Protein AF-A0A936KAY6-F1 (afdb_monomer_lite)

Sequence (132 aa):
MARSDVALLSVIFGNHKWEVFEVASDWLYQEELLIAESRFWDCVRTGQMPVAAPVPAPPAPVGVREVCLEGNNAWAAAAGDWLACQDAARRHKAAAATLKGLVDPDVARAFGHGIEARRSKAGALSIKELQA

Structure (mmCIF, N/CA/C/O backbone):
data_AF-A0A936KAY6-F1
#
_entry.id   AF-A0A936KAY6-F1
#
loop_
_atom_site.group_PDB
_atom_site.id
_atom_site.type_symbol
_atom_site.label_atom_id
_atom_site.label_alt_id
_atom_site.label_comp_id
_atom_site.label_asym_id
_atom_site.label_entity_id
_atom_site.label_seq_id
_atom_site.pdbx_PDB_ins_code
_atom_site.Cartn_x
_atom_site.Cartn_y
_atom_site.Cartn_z
_atom_site.occupancy
_atom_site.B_iso_or_equiv
_atom_site.auth_seq_id
_atom_site.auth_comp_id
_atom_site.auth_asym_id
_atom_site.auth_atom_id
_atom_site.pdbx_PDB_model_num
ATOM 1 N N . MET A 1 1 ? 36.267 4.124 -18.529 1.00 52.59 1 MET A N 1
ATOM 2 C CA . MET A 1 1 ? 35.1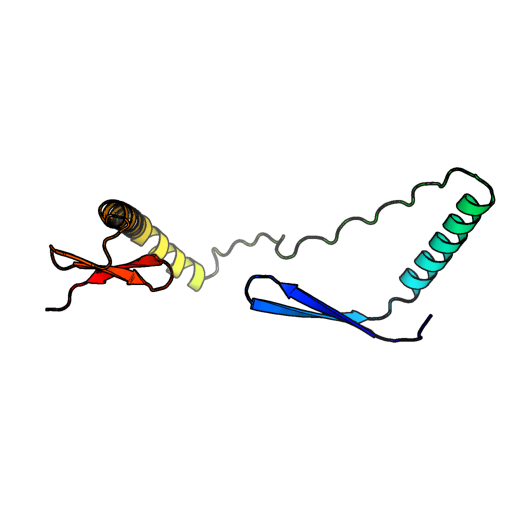87 3.749 -17.591 1.00 52.59 1 MET A CA 1
ATOM 3 C C . MET A 1 1 ? 35.776 2.917 -16.468 1.00 52.59 1 MET A C 1
ATOM 5 O O . MET A 1 1 ? 36.621 2.074 -16.748 1.00 52.59 1 MET A O 1
ATOM 9 N N . ALA A 1 2 ? 35.394 3.183 -15.217 1.00 58.19 2 ALA A N 1
ATOM 10 C CA . ALA A 1 2 ? 35.764 2.320 -14.098 1.00 58.19 2 ALA A CA 1
ATOM 11 C C . ALA A 1 2 ? 35.152 0.930 -14.337 1.00 58.19 2 ALA A C 1
ATOM 13 O O . ALA A 1 2 ? 33.951 0.824 -14.570 1.00 58.19 2 ALA A O 1
ATOM 14 N N . ARG A 1 3 ? 35.981 -0.120 -14.357 1.00 66.94 3 ARG A N 1
ATOM 15 C CA . ARG A 1 3 ? 35.504 -1.507 -14.384 1.00 66.94 3 ARG A CA 1
ATOM 16 C C . ARG A 1 3 ? 34.966 -1.826 -12.997 1.00 66.94 3 ARG A C 1
ATOM 18 O O . ARG A 1 3 ? 35.746 -2.085 -12.084 1.00 66.94 3 ARG A O 1
ATOM 25 N N . SER A 1 4 ? 33.656 -1.739 -12.847 1.00 78.38 4 SER A N 1
ATOM 26 C CA . SER A 1 4 ? 32.958 -2.076 -11.614 1.00 78.38 4 SER A CA 1
ATOM 27 C C . SER A 1 4 ? 31.861 -3.071 -11.949 1.00 78.38 4 SER A C 1
ATOM 29 O O . SER A 1 4 ? 31.053 -2.822 -12.839 1.00 78.38 4 SER A O 1
ATOM 31 N N . ASP A 1 5 ? 31.856 -4.199 -11.246 1.00 87.06 5 ASP A N 1
ATOM 32 C CA . ASP A 1 5 ? 30.887 -5.274 -11.477 1.00 87.06 5 ASP A CA 1
ATOM 33 C C . ASP A 1 5 ? 29.500 -4.931 -10.915 1.00 87.06 5 ASP A C 1
ATOM 35 O O . ASP A 1 5 ? 28.490 -5.483 -11.348 1.00 87.06 5 ASP A O 1
ATOM 39 N N . VAL A 1 6 ? 29.448 -3.983 -9.976 1.00 90.38 6 VAL A N 1
ATOM 40 C CA . VAL A 1 6 ? 28.232 -3.500 -9.319 1.00 90.38 6 VAL A CA 1
ATOM 41 C C . VAL A 1 6 ? 28.316 -1.999 -9.045 1.00 90.38 6 VAL A C 1
ATOM 43 O O . VAL A 1 6 ? 29.400 -1.448 -8.830 1.00 90.38 6 VAL A O 1
ATOM 46 N N . ALA A 1 7 ? 27.160 -1.342 -9.008 1.00 92.12 7 ALA A N 1
ATOM 47 C CA . ALA A 1 7 ? 26.988 0.027 -8.540 1.00 92.12 7 ALA A CA 1
ATOM 48 C C . ALA A 1 7 ? 25.898 0.079 -7.461 1.00 92.12 7 ALA A C 1
ATOM 50 O O . ALA A 1 7 ? 24.883 -0.607 -7.558 1.00 92.12 7 ALA A O 1
ATOM 51 N N . LEU A 1 8 ? 26.091 0.912 -6.437 1.00 94.19 8 LEU A N 1
ATOM 52 C CA . LEU A 1 8 ? 25.090 1.138 -5.395 1.00 94.19 8 LEU A CA 1
ATOM 53 C C . LEU A 1 8 ? 24.363 2.457 -5.653 1.00 94.19 8 LEU A C 1
ATOM 55 O O . LEU A 1 8 ? 24.966 3.530 -5.596 1.00 94.19 8 LEU A O 1
ATOM 59 N N . LEU A 1 9 ? 23.058 2.380 -5.898 1.00 94.00 9 LEU A N 1
ATOM 60 C CA . LEU A 1 9 ? 22.176 3.537 -5.972 1.00 94.00 9 LEU A CA 1
ATOM 61 C C . LEU A 1 9 ? 21.544 3.768 -4.597 1.00 94.00 9 LEU A C 1
ATOM 63 O O . LEU A 1 9 ? 20.613 3.074 -4.197 1.00 94.00 9 LEU A O 1
ATOM 67 N N . SER A 1 10 ? 22.064 4.756 -3.875 1.00 95.25 10 SER A N 1
ATOM 68 C CA . SER A 1 10 ? 21.518 5.203 -2.592 1.00 95.25 10 SER A CA 1
ATOM 69 C C . SER A 1 10 ? 20.469 6.292 -2.823 1.00 95.25 10 SER A C 1
ATOM 71 O O . SER A 1 10 ? 20.783 7.344 -3.382 1.00 95.25 10 SER A O 1
ATOM 73 N N . VAL A 1 11 ? 19.230 6.052 -2.392 1.00 95.19 11 VAL A N 1
ATOM 74 C CA . VAL A 1 11 ? 18.092 6.965 -2.558 1.00 95.19 11 VAL A CA 1
ATOM 75 C C . VAL A 1 11 ? 17.594 7.416 -1.190 1.00 95.19 11 VAL A C 1
ATOM 77 O O . VAL A 1 11 ? 17.163 6.612 -0.363 1.00 95.19 11 VAL A O 1
ATOM 80 N N . ILE A 1 12 ? 17.638 8.726 -0.949 1.00 94.19 12 ILE A N 1
ATOM 81 C CA . ILE A 1 12 ? 17.141 9.352 0.279 1.00 94.19 12 ILE A CA 1
ATOM 82 C C . ILE A 1 12 ? 15.808 10.027 -0.038 1.00 94.19 12 ILE A C 1
ATOM 84 O O . ILE A 1 12 ? 15.753 10.977 -0.819 1.00 94.19 12 ILE A O 1
ATOM 88 N N . PHE A 1 13 ? 14.734 9.550 0.582 1.00 91.69 13 PHE A N 1
ATOM 89 C CA . PHE A 1 13 ? 13.408 10.144 0.459 1.00 91.69 13 PHE A CA 1
ATOM 90 C C . PHE A 1 13 ? 13.176 11.168 1.581 1.00 91.69 13 PHE A C 1
ATOM 92 O O . PHE A 1 13 ? 13.638 11.006 2.711 1.00 91.69 13 PHE A O 1
ATOM 99 N N . GLY A 1 14 ? 12.399 12.220 1.299 1.00 88.38 14 GLY A N 1
ATOM 100 C CA . GLY A 1 14 ? 12.133 13.318 2.244 1.00 88.38 14 GLY A CA 1
ATOM 101 C C . GLY A 1 14 ? 11.320 12.949 3.497 1.00 88.38 14 GLY A C 1
ATOM 102 O O . GLY A 1 14 ? 11.095 13.800 4.348 1.00 88.38 14 GLY A O 1
ATOM 103 N N . ASN A 1 15 ? 10.873 11.699 3.629 1.00 87.25 15 ASN A N 1
ATOM 104 C CA . ASN A 1 15 ? 10.075 11.183 4.747 1.00 87.25 15 ASN A CA 1
ATOM 105 C C . ASN A 1 15 ? 10.879 10.263 5.689 1.00 87.25 15 ASN A C 1
ATOM 107 O O . ASN A 1 15 ? 10.312 9.335 6.262 1.00 87.25 15 ASN A O 1
ATOM 111 N N . HIS A 1 16 ? 12.191 10.488 5.824 1.00 84.31 16 HIS A N 1
ATOM 112 C CA . HIS A 1 16 ? 13.123 9.647 6.599 1.00 84.31 16 HIS A CA 1
ATOM 113 C C . HIS A 1 16 ? 13.254 8.197 6.104 1.00 84.31 16 HIS A C 1
ATOM 115 O O . HIS A 1 16 ? 13.844 7.360 6.788 1.00 84.31 16 HIS A O 1
ATOM 121 N N . LYS A 1 17 ? 12.732 7.890 4.915 1.00 90.38 17 LYS A N 1
ATOM 122 C CA . LYS A 1 17 ? 12.944 6.611 4.245 1.00 90.38 17 LYS A CA 1
ATOM 123 C C . LYS A 1 17 ? 14.247 6.683 3.446 1.00 90.38 17 LYS A C 1
ATOM 125 O O . LYS A 1 17 ? 14.487 7.645 2.720 1.00 90.38 17 LYS A O 1
ATOM 130 N N . TRP A 1 18 ? 15.076 5.657 3.570 1.00 94.75 18 TRP A N 1
ATOM 131 C CA . TRP A 1 18 ? 16.310 5.493 2.810 1.00 94.75 18 TRP A CA 1
ATOM 132 C C . TRP A 1 18 ? 16.330 4.087 2.227 1.00 94.75 18 TRP A C 1
ATOM 134 O O . TRP A 1 18 ? 16.034 3.124 2.933 1.00 94.75 18 TRP A O 1
ATOM 144 N N . GLU A 1 19 ? 16.637 3.986 0.939 1.00 95.00 19 GLU A N 1
ATOM 145 C CA . GLU A 1 19 ? 16.757 2.713 0.234 1.00 95.00 19 GLU A CA 1
ATOM 146 C C . GLU A 1 19 ? 18.078 2.672 -0.531 1.00 95.00 19 GLU A C 1
ATOM 148 O O . GLU A 1 19 ? 18.555 3.689 -1.037 1.00 95.00 19 GLU A O 1
ATOM 153 N N . VAL A 1 20 ? 18.665 1.482 -0.620 1.00 95.25 20 VAL A N 1
ATOM 154 C CA . VAL A 1 20 ? 19.849 1.216 -1.435 1.00 95.25 20 VAL A CA 1
ATOM 155 C C . VAL A 1 20 ? 19.495 0.125 -2.424 1.00 95.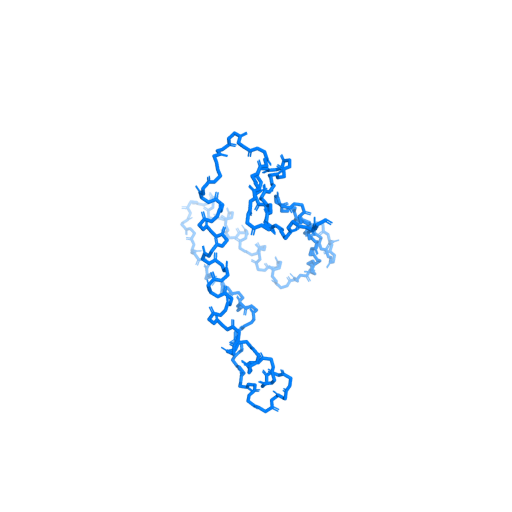25 20 VAL A C 1
ATOM 157 O O . VAL A 1 20 ? 18.969 -0.917 -2.037 1.00 95.25 20 VAL A O 1
ATOM 160 N N . PHE A 1 21 ? 19.808 0.369 -3.689 1.00 92.56 21 PHE A N 1
ATOM 161 C CA . PHE A 1 21 ? 19.654 -0.597 -4.763 1.00 92.56 21 PHE A CA 1
ATOM 162 C C . PHE A 1 21 ? 21.034 -1.004 -5.260 1.00 92.56 21 PHE A C 1
ATOM 164 O O . PHE A 1 21 ? 21.854 -0.152 -5.604 1.00 92.56 21 PHE A O 1
ATOM 171 N N . GLU A 1 22 ? 21.281 -2.305 -5.303 1.00 93.75 22 GLU A N 1
ATOM 172 C CA . GLU A 1 22 ? 22.448 -2.861 -5.972 1.00 93.75 22 GLU A CA 1
ATOM 173 C C . GLU A 1 22 ? 22.109 -3.078 -7.445 1.00 93.75 22 GLU A C 1
ATOM 175 O O . GLU A 1 22 ? 21.151 -3.774 -7.782 1.00 93.75 22 GLU A O 1
ATOM 180 N N . VAL A 1 23 ? 22.869 -2.431 -8.322 1.00 90.88 23 VAL A N 1
ATOM 181 C CA . VAL A 1 23 ? 22.709 -2.512 -9.771 1.00 90.88 23 VAL A CA 1
ATOM 182 C C . VAL A 1 23 ? 23.905 -3.269 -10.319 1.00 90.88 23 VAL A C 1
ATOM 184 O O . VAL A 1 23 ? 25.034 -2.777 -10.275 1.00 90.88 23 VAL A O 1
ATOM 187 N N . ALA A 1 24 ? 23.659 -4.480 -10.813 1.00 91.81 24 ALA A N 1
ATOM 188 C CA . ALA A 1 24 ? 24.682 -5.280 -11.465 1.00 91.81 24 ALA A CA 1
ATOM 189 C C . ALA A 1 24 ? 25.100 -4.651 -12.801 1.00 91.81 24 ALA A C 1
ATOM 191 O O . ALA A 1 24 ? 24.296 -4.027 -13.496 1.00 91.81 24 ALA A O 1
ATOM 192 N N . SER A 1 25 ? 26.366 -4.837 -13.162 1.00 89.12 25 SER A N 1
ATOM 193 C CA . SER A 1 25 ? 26.882 -4.473 -14.476 1.00 89.12 25 SER A CA 1
ATOM 194 C C . SER A 1 25 ? 26.176 -5.283 -15.570 1.00 89.12 25 SER A C 1
ATOM 196 O O . SER A 1 25 ? 26.227 -6.512 -15.575 1.00 89.12 25 SER A O 1
ATOM 198 N N . ASP A 1 26 ? 25.535 -4.586 -16.507 1.00 89.06 26 ASP A N 1
ATOM 199 C CA . ASP A 1 26 ? 24.977 -5.162 -17.730 1.00 89.06 26 ASP A CA 1
ATOM 200 C C . ASP A 1 26 ? 25.865 -4.750 -18.909 1.00 89.06 26 ASP A C 1
ATOM 202 O O . ASP A 1 26 ? 25.846 -3.601 -19.357 1.00 89.06 26 ASP A O 1
ATOM 206 N N . TRP A 1 27 ? 26.696 -5.684 -19.373 1.00 88.06 27 TRP A N 1
ATOM 207 C CA . TRP A 1 27 ? 27.677 -5.420 -20.424 1.00 88.06 27 TRP A CA 1
ATOM 208 C C . TRP A 1 27 ? 27.022 -5.098 -21.770 1.00 88.06 27 TRP A C 1
ATOM 210 O O . TRP A 1 27 ? 27.556 -4.278 -22.516 1.00 88.06 27 TRP A O 1
ATOM 220 N N . LEU A 1 28 ? 25.872 -5.712 -22.071 1.00 89.06 28 LEU A N 1
ATOM 221 C CA . LEU A 1 28 ? 25.178 -5.513 -23.339 1.00 89.06 28 LEU A CA 1
ATOM 222 C C . LEU A 1 28 ? 24.598 -4.099 -23.377 1.00 89.06 28 LEU A C 1
ATOM 224 O O . LEU A 1 28 ? 24.814 -3.357 -24.331 1.00 89.06 28 LEU A O 1
ATOM 228 N N . TYR A 1 29 ? 23.957 -3.689 -22.283 1.00 85.88 29 TYR A N 1
ATOM 229 C CA . TYR A 1 29 ? 23.454 -2.328 -22.131 1.00 85.88 29 TYR A CA 1
ATOM 230 C C . TYR A 1 29 ? 24.579 -1.278 -22.152 1.00 85.88 29 TYR A C 1
ATOM 232 O O . TYR A 1 29 ? 24.442 -0.216 -22.762 1.00 85.88 29 TYR A O 1
ATOM 240 N N . GLN A 1 30 ? 25.722 -1.564 -21.522 1.00 89.38 30 GLN A N 1
ATOM 241 C CA . GLN A 1 30 ? 26.889 -0.676 -21.561 1.00 89.38 30 GLN A CA 1
ATOM 242 C C . GLN A 1 30 ? 27.448 -0.503 -22.978 1.00 89.38 30 GLN A C 1
ATOM 244 O O . GLN A 1 30 ? 27.808 0.612 -23.356 1.00 89.38 30 GLN A O 1
ATOM 249 N N . GLU A 1 31 ? 27.512 -1.575 -23.770 1.00 90.38 31 GLU A N 1
ATOM 250 C CA . GLU A 1 31 ? 27.942 -1.511 -25.168 1.00 90.38 31 GLU A CA 1
ATOM 251 C C . GLU A 1 31 ? 26.982 -0.661 -26.014 1.00 90.38 31 GLU A C 1
ATOM 253 O O . GLU A 1 31 ? 27.428 0.231 -26.743 1.00 90.38 31 GLU A O 1
ATOM 258 N N . GLU A 1 32 ? 25.669 -0.855 -25.859 1.00 88.75 32 GLU A N 1
ATOM 259 C CA . GLU A 1 32 ? 24.654 -0.035 -26.531 1.00 88.75 32 GLU A CA 1
ATOM 260 C C . GLU A 1 32 ? 24.787 1.456 -26.183 1.00 88.75 32 GLU A C 1
ATOM 262 O O . GLU A 1 32 ? 24.713 2.308 -27.076 1.00 88.75 32 GLU A O 1
ATOM 267 N N . LEU A 1 33 ? 25.051 1.785 -24.912 1.00 88.69 33 LEU A N 1
ATOM 268 C CA . LEU A 1 33 ? 25.288 3.163 -24.474 1.00 88.69 33 LEU A CA 1
ATOM 269 C C . LEU A 1 33 ? 26.532 3.780 -25.122 1.00 88.69 33 LEU A C 1
ATOM 271 O O . LEU A 1 33 ? 26.474 4.930 -25.554 1.00 88.69 33 LEU A O 1
ATOM 275 N N . LEU A 1 34 ? 27.635 3.036 -25.235 1.00 91.62 34 LEU A N 1
ATOM 276 C CA . LEU A 1 34 ? 28.861 3.526 -25.879 1.00 91.62 34 LEU A CA 1
ATOM 277 C C . LEU A 1 34 ? 28.661 3.779 -27.380 1.00 91.62 34 LEU A C 1
ATOM 279 O O . LEU A 1 34 ? 29.159 4.771 -27.926 1.00 91.62 34 LEU A O 1
ATOM 283 N N . ILE A 1 35 ? 27.906 2.908 -28.055 1.00 90.81 35 ILE A N 1
ATOM 284 C CA . ILE A 1 35 ? 27.524 3.096 -29.461 1.00 90.81 35 ILE A CA 1
ATOM 285 C C . ILE A 1 35 ? 26.655 4.349 -29.610 1.00 90.81 35 ILE A C 1
ATOM 287 O O . ILE A 1 35 ? 26.885 5.157 -30.516 1.00 90.81 35 ILE A O 1
ATOM 291 N N . ALA A 1 36 ? 25.669 4.528 -28.729 1.00 89.31 36 ALA A N 1
ATOM 292 C CA . ALA A 1 36 ? 24.791 5.693 -28.739 1.00 89.31 36 ALA A CA 1
ATOM 293 C C . ALA A 1 36 ? 25.567 6.996 -28.474 1.00 89.31 36 ALA A C 1
ATOM 295 O O . ALA A 1 36 ? 25.382 7.973 -29.200 1.00 89.31 36 ALA A O 1
ATOM 296 N N . GLU A 1 37 ? 26.482 6.995 -27.502 1.00 92.31 37 GLU A N 1
ATOM 297 C CA . GLU A 1 37 ? 27.358 8.127 -27.188 1.00 92.31 37 GLU A CA 1
ATOM 298 C C . GLU A 1 37 ? 28.248 8.503 -28.381 1.00 92.31 37 GLU A C 1
ATOM 300 O O . GLU A 1 37 ? 28.341 9.676 -28.745 1.00 92.31 37 GLU A O 1
ATOM 305 N N . SER A 1 38 ? 28.861 7.515 -29.036 1.00 92.50 38 SER A N 1
ATOM 306 C CA . SER A 1 38 ? 29.720 7.752 -30.203 1.00 92.50 38 SER A CA 1
ATOM 307 C C . SER A 1 38 ? 28.940 8.419 -31.342 1.00 92.50 38 SER A C 1
ATOM 309 O O . SER A 1 38 ? 29.360 9.447 -31.873 1.00 92.50 38 SER A O 1
ATOM 311 N N . ARG A 1 39 ? 27.747 7.893 -31.657 1.00 90.62 39 ARG A N 1
ATOM 312 C CA . ARG A 1 39 ? 26.844 8.470 -32.669 1.00 90.62 39 ARG A CA 1
ATOM 313 C C . ARG A 1 39 ? 26.396 9.883 -32.307 1.00 90.62 39 ARG A C 1
ATOM 315 O O . ARG A 1 39 ? 26.301 10.742 -33.185 1.00 90.62 39 ARG A O 1
ATOM 322 N N . PHE A 1 40 ? 26.126 10.131 -31.027 1.00 91.19 40 PHE A N 1
ATOM 323 C CA . PHE A 1 40 ? 25.780 11.459 -30.536 1.00 91.19 40 PHE A CA 1
ATOM 324 C C . PHE A 1 40 ? 26.919 12.455 -30.793 1.00 91.19 40 PHE A C 1
ATOM 326 O O . PHE A 1 40 ? 26.687 13.507 -31.391 1.00 91.19 40 PHE A O 1
ATOM 333 N N . TRP A 1 41 ? 28.158 12.111 -30.433 1.00 94.50 41 TRP A N 1
ATOM 334 C CA . TRP A 1 41 ? 29.316 12.980 -30.664 1.00 94.50 41 TRP A CA 1
ATOM 335 C C . TRP A 1 41 ? 29.628 13.201 -32.145 1.00 94.50 41 TRP A C 1
ATOM 337 O O . TRP A 1 41 ? 30.085 14.284 -32.518 1.00 94.50 41 TRP A O 1
ATOM 347 N N . ASP A 1 42 ? 29.359 12.224 -33.008 1.00 94.81 42 ASP A N 1
ATOM 348 C CA . ASP A 1 42 ? 29.463 12.403 -34.458 1.00 94.81 42 ASP A CA 1
ATOM 349 C C . ASP A 1 42 ? 28.472 13.454 -34.967 1.00 94.81 42 ASP A C 1
ATOM 351 O O . ASP A 1 42 ? 28.865 14.357 -35.710 1.00 94.81 42 ASP A O 1
ATOM 355 N N . CYS A 1 43 ? 27.219 13.409 -34.508 1.00 94.31 43 CYS A N 1
ATOM 356 C CA . CYS A 1 43 ? 26.205 14.413 -34.846 1.00 94.31 43 CYS A CA 1
ATOM 357 C C . CYS A 1 43 ? 26.609 15.810 -34.348 1.00 94.31 43 CYS A C 1
ATOM 359 O O . CYS A 1 43 ? 26.545 16.775 -35.108 1.00 94.31 43 CYS A O 1
ATOM 361 N N . VAL A 1 44 ? 27.108 15.915 -33.108 1.00 94.75 44 VAL A N 1
ATOM 362 C CA . VAL A 1 44 ? 27.588 17.184 -32.525 1.00 94.75 44 VAL A CA 1
ATOM 363 C C . VAL A 1 44 ? 28.730 17.785 -33.348 1.00 94.75 44 VAL A C 1
ATOM 365 O O . VAL A 1 44 ? 28.741 18.988 -33.598 1.00 94.75 44 VAL A O 1
ATOM 368 N N . ARG A 1 45 ? 29.690 16.964 -33.790 1.00 96.06 45 ARG A N 1
ATOM 369 C CA . ARG A 1 45 ? 30.854 17.436 -34.559 1.00 96.06 45 ARG A CA 1
ATOM 370 C C . ARG A 1 45 ? 30.518 17.808 -36.000 1.00 96.06 45 ARG A C 1
ATOM 372 O O . ARG A 1 45 ? 31.129 18.722 -36.544 1.00 96.06 45 ARG A O 1
ATOM 379 N N . THR A 1 46 ? 29.597 17.084 -36.627 1.00 94.94 46 THR A N 1
ATOM 380 C CA . THR A 1 46 ? 29.283 17.230 -38.059 1.00 94.94 46 THR A CA 1
ATOM 381 C C . THR A 1 46 ? 28.089 18.141 -38.335 1.00 94.94 46 THR A C 1
ATOM 383 O O . THR A 1 46 ? 27.883 18.539 -39.480 1.00 94.94 46 THR A O 1
ATOM 386 N N . GLY A 1 47 ? 27.289 18.463 -37.316 1.00 92.56 47 GLY A N 1
ATOM 387 C CA . GLY A 1 47 ? 26.030 19.192 -37.470 1.00 92.56 47 GLY A CA 1
ATOM 388 C C . GLY A 1 47 ? 24.904 18.356 -38.091 1.00 92.56 47 GLY A C 1
ATOM 389 O O . GLY A 1 47 ? 23.862 18.910 -38.440 1.00 92.56 47 GLY A O 1
ATOM 390 N N . GLN A 1 48 ? 25.090 17.040 -38.251 1.00 93.56 48 GLN A N 1
ATOM 391 C CA . GLN A 1 48 ? 24.021 16.145 -38.688 1.00 93.56 48 GLN A CA 1
ATOM 392 C C . GLN A 1 48 ? 22.925 16.045 -37.622 1.00 93.56 48 GLN A C 1
ATOM 394 O O . GLN A 1 48 ? 23.198 16.024 -36.422 1.00 93.56 48 GLN A O 1
ATOM 399 N N . MET A 1 49 ? 21.668 15.970 -38.064 1.00 89.81 49 MET A N 1
ATOM 400 C CA . MET A 1 49 ? 20.533 15.828 -37.156 1.00 89.81 49 MET A CA 1
ATOM 401 C C . MET A 1 49 ? 20.509 14.407 -36.566 1.00 89.81 49 MET A C 1
ATOM 403 O O . MET A 1 49 ? 20.503 13.443 -37.337 1.00 89.81 49 MET A O 1
ATOM 407 N N . PRO A 1 50 ? 20.485 14.249 -35.230 1.00 88.00 50 PRO A N 1
ATOM 408 C CA . PRO A 1 50 ? 20.472 12.932 -34.608 1.00 88.00 50 PRO A CA 1
ATOM 409 C C . PRO A 1 50 ? 19.150 12.203 -34.875 1.00 88.00 50 PRO A C 1
ATOM 411 O O . PRO A 1 50 ? 18.076 12.808 -34.900 1.00 88.00 50 PRO A O 1
ATOM 414 N N . VAL A 1 51 ? 19.226 10.881 -35.038 1.00 84.31 51 VAL A N 1
ATOM 415 C CA . VAL A 1 51 ? 18.051 10.005 -35.151 1.00 84.31 51 VAL A CA 1
ATOM 416 C C . VAL A 1 51 ? 17.636 9.557 -33.753 1.00 84.31 51 VAL A C 1
ATOM 418 O O . VAL A 1 51 ? 18.467 9.078 -32.982 1.00 84.31 51 VAL A O 1
ATOM 421 N N . ALA A 1 52 ? 16.353 9.705 -33.424 1.00 80.75 52 ALA A N 1
ATOM 422 C CA . ALA A 1 52 ? 15.823 9.270 -32.138 1.00 80.75 52 ALA A CA 1
ATOM 423 C C . ALA A 1 52 ? 15.967 7.749 -31.978 1.00 80.75 52 ALA A C 1
ATOM 425 O O . ALA A 1 52 ? 15.508 6.979 -32.824 1.00 80.75 52 ALA A O 1
ATOM 426 N N . ALA A 1 53 ? 16.589 7.320 -30.880 1.00 77.06 53 ALA A N 1
ATOM 427 C CA . ALA A 1 53 ? 16.587 5.919 -30.491 1.00 77.06 53 ALA A CA 1
ATOM 428 C C . ALA A 1 53 ? 15.175 5.510 -30.025 1.00 77.06 53 ALA A C 1
ATOM 430 O O . ALA A 1 53 ? 14.484 6.320 -29.395 1.00 77.06 53 ALA A O 1
ATOM 431 N N . PRO A 1 54 ? 14.727 4.276 -30.312 1.00 79.88 54 PRO A N 1
ATOM 432 C CA . PRO A 1 54 ? 13.481 3.768 -29.758 1.00 79.88 54 PRO A CA 1
ATOM 433 C C . PRO A 1 54 ? 13.587 3.714 -28.230 1.00 79.88 54 PRO A C 1
ATOM 435 O O . PRO A 1 54 ? 14.541 3.167 -27.681 1.00 79.88 54 PRO A O 1
ATOM 438 N N . VAL A 1 55 ? 12.608 4.298 -27.540 1.00 77.62 55 VAL A N 1
ATOM 439 C CA . VAL A 1 55 ? 12.538 4.256 -26.075 1.00 77.62 55 VAL A CA 1
ATOM 440 C C . VAL A 1 55 ? 12.131 2.838 -25.658 1.00 77.62 55 VAL A C 1
ATOM 442 O O . VAL A 1 55 ? 11.111 2.350 -26.157 1.00 77.62 55 VAL A O 1
ATOM 445 N N . PRO A 1 56 ? 12.882 2.159 -24.770 1.00 78.06 56 PRO A N 1
ATOM 446 C CA . PRO A 1 56 ? 12.473 0.852 -24.274 1.00 78.06 56 PRO A CA 1
ATOM 447 C C . PRO A 1 56 ? 11.145 0.972 -23.520 1.00 78.06 56 PRO A C 1
ATOM 449 O O . PRO A 1 56 ? 10.881 1.971 -22.847 1.00 78.06 56 PRO A O 1
ATOM 452 N N . ALA A 1 57 ? 10.296 -0.051 -23.632 1.00 79.62 57 ALA A N 1
ATOM 453 C CA . ALA A 1 57 ? 9.049 -0.082 -22.880 1.00 79.62 57 ALA A CA 1
ATOM 454 C C . ALA A 1 57 ? 9.352 -0.026 -21.370 1.00 79.62 57 ALA A C 1
ATOM 456 O O . ALA A 1 57 ? 10.279 -0.705 -20.914 1.00 79.62 57 ALA A O 1
ATOM 457 N N . PRO A 1 58 ? 8.600 0.765 -20.584 1.00 75.75 58 PRO A N 1
ATOM 458 C CA . PRO A 1 58 ? 8.798 0.809 -19.144 1.00 75.75 58 PRO A CA 1
ATOM 459 C C . PRO A 1 58 ? 8.589 -0.589 -18.540 1.00 75.75 58 PRO A C 1
ATOM 461 O O . PRO A 1 58 ? 7.739 -1.343 -19.029 1.00 75.75 58 PRO A O 1
ATOM 464 N N . PRO A 1 59 ? 9.332 -0.950 -17.476 1.00 76.19 59 PRO A N 1
ATOM 465 C CA . PRO A 1 59 ? 9.131 -2.224 -16.800 1.00 76.19 59 PRO A CA 1
ATOM 466 C C . PRO A 1 59 ? 7.688 -2.325 -16.298 1.00 76.19 59 PRO A C 1
ATOM 468 O O . PRO A 1 59 ? 7.112 -1.343 -15.819 1.00 76.19 59 PRO A O 1
ATOM 471 N N . ALA A 1 60 ? 7.096 -3.515 -16.418 1.00 72.69 60 ALA A N 1
ATOM 472 C CA . ALA A 1 60 ? 5.736 -3.747 -15.952 1.00 72.69 60 ALA A CA 1
ATOM 473 C C . ALA A 1 60 ? 5.634 -3.435 -14.445 1.00 72.69 60 ALA A C 1
ATOM 475 O O . ALA A 1 60 ? 6.522 -3.831 -13.681 1.00 72.69 60 ALA A O 1
ATOM 476 N N . PRO A 1 61 ? 4.576 -2.740 -13.991 1.00 73.75 61 PRO A N 1
ATOM 477 C CA . PRO A 1 61 ? 4.420 -2.439 -12.579 1.00 73.75 61 PRO A CA 1
ATOM 478 C C . PRO A 1 61 ? 4.299 -3.730 -11.762 1.00 73.75 61 PRO A C 1
ATOM 480 O O . PRO A 1 61 ? 3.675 -4.709 -12.177 1.00 73.75 61 PRO A O 1
ATOM 483 N N . VAL A 1 62 ? 4.894 -3.733 -10.570 1.00 76.81 62 VAL A N 1
ATOM 484 C CA . VAL A 1 62 ? 4.738 -4.837 -9.618 1.00 76.81 62 VAL A CA 1
ATOM 485 C C . VAL A 1 62 ? 3.283 -4.864 -9.136 1.00 76.81 62 VAL A C 1
ATOM 487 O O . VAL A 1 62 ? 2.749 -3.831 -8.739 1.00 76.81 62 VAL A O 1
ATOM 490 N N . GLY A 1 63 ? 2.645 -6.041 -9.147 1.00 74.06 63 GLY A N 1
ATOM 491 C CA . GLY A 1 63 ? 1.278 -6.218 -8.631 1.00 74.06 63 GLY A CA 1
ATOM 492 C C . GLY A 1 63 ? 0.153 -6.192 -9.673 1.00 74.06 63 GLY A C 1
ATOM 493 O O . GLY A 1 63 ? -0.979 -5.887 -9.326 1.00 74.06 63 GLY A O 1
ATOM 494 N N . VAL A 1 64 ? 0.430 -6.536 -10.935 1.00 77.44 64 VAL A N 1
ATOM 495 C CA . VAL A 1 64 ? -0.579 -6.591 -12.022 1.00 77.44 64 VAL A CA 1
ATOM 496 C C . VAL A 1 64 ? -1.464 -7.842 -12.032 1.00 77.44 64 VAL A C 1
ATOM 498 O O . VAL A 1 64 ? -2.362 -7.956 -12.861 1.00 77.44 64 VAL A O 1
ATOM 501 N N . ARG A 1 65 ? -1.202 -8.824 -11.164 1.00 85.62 65 ARG A N 1
ATOM 502 C CA . ARG A 1 65 ? -1.931 -10.095 -11.178 1.00 85.62 65 ARG A CA 1
ATOM 503 C C . ARG A 1 65 ? -3.252 -9.973 -10.421 1.00 85.62 65 ARG A C 1
ATOM 505 O O . ARG A 1 65 ? -3.257 -9.701 -9.225 1.00 85.62 65 ARG A O 1
ATOM 512 N N . GLU A 1 66 ? -4.342 -10.329 -11.089 1.00 86.50 66 GLU A N 1
ATOM 513 C CA . GLU A 1 66 ? -5.641 -10.549 -10.456 1.00 86.50 66 GLU A CA 1
ATOM 514 C C . GLU A 1 66 ? -5.756 -11.989 -9.932 1.00 86.50 66 GLU A C 1
ATOM 516 O O . GLU A 1 66 ? -5.299 -12.947 -10.565 1.00 86.50 66 GLU A O 1
ATOM 521 N N . VAL A 1 67 ? -6.334 -12.155 -8.739 1.00 92.69 67 VAL A N 1
ATOM 522 C CA . VAL A 1 67 ? -6.548 -13.466 -8.107 1.00 92.69 67 VAL A CA 1
ATOM 523 C C . VAL A 1 67 ? -7.911 -13.497 -7.435 1.00 92.69 67 VAL A C 1
ATOM 525 O O . VAL A 1 67 ? -8.238 -12.603 -6.659 1.00 92.69 67 VAL A O 1
ATOM 528 N N . CYS A 1 68 ? -8.676 -14.562 -7.678 1.00 92.56 68 CYS A N 1
ATOM 529 C CA . CYS A 1 68 ? -9.856 -14.875 -6.883 1.00 92.56 68 CYS A CA 1
ATOM 530 C C . CYS A 1 68 ? -9.435 -15.603 -5.597 1.00 92.56 68 CYS A C 1
ATOM 532 O O . CYS A 1 68 ? -8.795 -16.654 -5.655 1.00 92.56 68 CYS A O 1
ATOM 534 N N . LEU A 1 69 ? -9.793 -15.043 -4.439 1.00 95.81 69 LEU A N 1
ATOM 535 C CA . LEU A 1 69 ? -9.512 -15.614 -3.115 1.00 95.81 69 LEU A CA 1
ATOM 536 C C . LEU A 1 69 ? -10.741 -16.279 -2.478 1.00 95.81 69 LEU A C 1
ATOM 538 O O . LEU A 1 69 ? -10.744 -16.533 -1.279 1.00 95.81 69 LEU A O 1
ATOM 542 N N . GLU A 1 70 ? -11.771 -16.595 -3.265 1.00 92.81 70 GLU A N 1
ATOM 543 C CA . GLU A 1 70 ? -12.997 -17.249 -2.785 1.00 92.81 70 GLU A CA 1
ATOM 544 C C . GLU A 1 70 ? -12.719 -18.589 -2.079 1.00 92.81 70 GLU A C 1
ATOM 546 O O . GLU A 1 70 ? -13.358 -18.909 -1.084 1.00 92.81 70 GLU A O 1
ATOM 551 N N . GLY A 1 71 ? -11.697 -19.333 -2.517 1.00 92.44 71 GLY A N 1
ATOM 552 C CA . GLY A 1 71 ? -11.258 -20.570 -1.859 1.00 92.44 71 GLY A CA 1
ATOM 553 C C . GLY A 1 71 ? -10.366 -20.381 -0.622 1.00 92.44 71 GLY A C 1
ATOM 554 O O . GLY A 1 71 ? -9.897 -21.367 -0.058 1.00 92.44 71 GLY A O 1
ATOM 555 N N . ASN A 1 72 ? -10.062 -19.145 -0.212 1.00 97.38 72 ASN A N 1
ATOM 556 C CA . ASN A 1 72 ? -9.204 -18.869 0.937 1.00 97.38 72 ASN A CA 1
ATOM 557 C C . ASN A 1 72 ? -10.048 -18.584 2.190 1.00 97.38 72 ASN A C 1
ATOM 559 O O . ASN A 1 72 ? -10.677 -17.535 2.316 1.00 97.38 72 ASN A O 1
ATOM 563 N N . ASN A 1 73 ? -10.001 -19.500 3.159 1.00 96.75 73 ASN A N 1
ATOM 564 C CA . ASN A 1 73 ? -10.800 -19.402 4.385 1.00 96.75 73 ASN A CA 1
ATOM 565 C C . ASN A 1 73 ? -10.475 -18.162 5.234 1.00 96.75 73 ASN A C 1
ATOM 567 O O . ASN A 1 73 ? -11.377 -17.570 5.821 1.00 96.75 73 ASN A O 1
ATOM 571 N N . ALA A 1 74 ? -9.202 -17.754 5.297 1.00 97.56 74 ALA A N 1
ATOM 572 C CA . ALA A 1 74 ? -8.802 -16.566 6.053 1.00 97.56 74 ALA A CA 1
ATOM 573 C C . ALA A 1 74 ? -9.340 -15.286 5.398 1.00 97.56 74 ALA A C 1
ATOM 575 O O . ALA A 1 74 ? -9.812 -14.388 6.093 1.00 97.56 74 ALA A O 1
ATOM 576 N N . TRP A 1 75 ? -9.325 -15.231 4.062 1.00 97.31 75 TRP A N 1
ATOM 577 C CA . TRP A 1 75 ? -9.938 -14.145 3.300 1.00 97.31 75 TRP A CA 1
ATOM 578 C C . TRP A 1 75 ? -11.448 -14.074 3.538 1.00 97.31 75 TRP A C 1
ATOM 580 O O . TRP A 1 75 ? -11.965 -13.001 3.835 1.00 97.31 75 TRP A O 1
ATOM 590 N N . ALA A 1 76 ? -12.147 -15.210 3.466 1.00 97.62 76 ALA A N 1
ATOM 591 C CA . ALA A 1 76 ? -13.593 -15.271 3.667 1.00 97.62 76 ALA A CA 1
ATOM 592 C C . ALA A 1 76 ? -14.014 -14.800 5.071 1.00 97.62 76 ALA A C 1
ATOM 594 O O . ALA A 1 76 ? -14.926 -13.981 5.194 1.00 97.62 76 ALA A O 1
ATOM 595 N N . ALA A 1 77 ? -13.324 -15.262 6.120 1.00 97.44 77 ALA A N 1
ATOM 596 C CA . ALA A 1 77 ? -13.600 -14.850 7.496 1.00 97.44 77 ALA A CA 1
ATOM 597 C C . ALA A 1 77 ? -13.391 -13.338 7.691 1.00 97.44 77 ALA A C 1
ATOM 599 O O . ALA A 1 77 ? -14.295 -12.638 8.146 1.00 97.44 77 ALA A O 1
ATOM 600 N N . ALA A 1 78 ? -12.238 -12.816 7.258 1.00 96.94 78 ALA A N 1
ATOM 601 C CA . ALA A 1 78 ? -11.931 -11.392 7.373 1.00 96.94 78 ALA A CA 1
ATOM 602 C C . ALA A 1 78 ? -12.885 -10.513 6.545 1.00 96.94 78 ALA A C 1
ATOM 604 O O . ALA A 1 78 ? -13.263 -9.427 6.985 1.00 96.94 78 ALA A O 1
ATOM 605 N N . ALA A 1 79 ? -13.302 -10.971 5.359 1.00 96.88 79 ALA A N 1
ATOM 606 C CA . ALA A 1 79 ? -14.282 -10.271 4.534 1.00 96.88 79 ALA A CA 1
ATOM 607 C C . ALA A 1 79 ? -15.651 -10.185 5.227 1.00 96.88 79 ALA A C 1
ATOM 609 O O . ALA A 1 79 ? -16.288 -9.133 5.179 1.00 96.88 79 ALA A O 1
ATOM 610 N N . GLY A 1 80 ? -16.077 -11.254 5.907 1.00 96.69 80 GLY A N 1
ATOM 611 C CA . GLY A 1 80 ? -17.299 -11.267 6.710 1.00 96.69 80 GLY A CA 1
ATOM 612 C C . GLY A 1 80 ? -17.276 -10.213 7.818 1.00 96.69 80 GLY A C 1
ATOM 613 O O . GLY A 1 80 ? -18.171 -9.368 7.879 1.00 96.69 80 GLY A O 1
ATOM 614 N N . ASP A 1 81 ? -16.217 -10.204 8.632 1.00 97.06 81 ASP A N 1
ATOM 615 C CA . ASP A 1 81 ? -16.039 -9.219 9.709 1.00 97.06 81 ASP A CA 1
ATOM 616 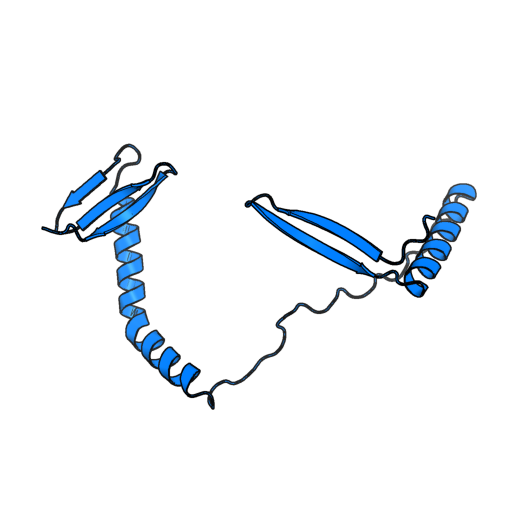C C . ASP A 1 81 ? -15.989 -7.785 9.165 1.00 97.06 81 ASP A C 1
ATOM 618 O O . ASP A 1 81 ? -16.611 -6.868 9.708 1.00 97.06 81 ASP A O 1
ATOM 622 N N . TRP A 1 82 ? -15.273 -7.582 8.056 1.00 96.50 82 TRP A N 1
ATOM 623 C CA . TRP A 1 82 ? -15.146 -6.277 7.418 1.00 96.50 82 TRP A CA 1
ATOM 624 C C . TRP A 1 82 ? -16.493 -5.728 6.943 1.00 96.50 82 TRP A C 1
ATOM 626 O O . TRP A 1 82 ? -16.815 -4.566 7.203 1.00 96.50 82 TRP A O 1
ATOM 636 N N . LEU A 1 83 ? -17.291 -6.559 6.267 1.00 96.56 83 LEU A N 1
ATOM 637 C CA . LEU A 1 83 ? -18.620 -6.183 5.790 1.00 96.56 83 LEU A CA 1
ATOM 638 C C . LEU A 1 83 ? -19.570 -5.904 6.959 1.00 96.56 83 LEU A C 1
ATOM 640 O O . LEU A 1 83 ? -20.268 -4.890 6.942 1.00 96.56 83 LEU A O 1
ATOM 644 N N . ALA A 1 84 ? -19.548 -6.737 8.002 1.00 97.19 84 ALA A N 1
ATOM 645 C CA . ALA A 1 84 ? -20.375 -6.550 9.193 1.00 97.19 84 ALA A CA 1
ATOM 646 C C . ALA A 1 84 ? -20.052 -5.239 9.936 1.00 97.19 84 ALA A C 1
ATOM 648 O O . ALA A 1 84 ? -20.950 -4.543 10.415 1.00 97.19 84 ALA A O 1
ATOM 649 N N . CYS A 1 85 ? -18.772 -4.863 10.000 1.00 96.56 85 CYS A N 1
ATOM 650 C CA . CYS A 1 85 ? -18.314 -3.669 10.710 1.00 96.56 85 CYS A CA 1
ATOM 651 C C . CYS A 1 85 ? -18.293 -2.393 9.849 1.00 96.56 85 CYS A C 1
ATOM 653 O O . CYS A 1 85 ? -18.021 -1.311 10.381 1.00 96.56 85 CYS A O 1
ATOM 655 N N . GLN A 1 86 ? -18.597 -2.472 8.548 1.00 95.88 86 GLN A N 1
ATOM 656 C CA . GLN A 1 86 ? -18.447 -1.355 7.608 1.00 95.88 86 GLN A CA 1
ATOM 657 C C . GLN A 1 86 ? -19.250 -0.114 8.029 1.00 95.88 86 GLN A C 1
ATOM 659 O O . GLN A 1 86 ? -18.724 1.004 8.056 1.00 95.88 86 GLN A O 1
ATOM 664 N N . ASP A 1 87 ? -20.513 -0.296 8.415 1.00 95.69 87 ASP A N 1
ATOM 665 C CA . ASP A 1 87 ? -21.383 0.810 8.818 1.00 95.69 87 ASP A CA 1
ATOM 666 C C . ASP A 1 87 ? -20.980 1.438 10.150 1.00 95.69 87 ASP A C 1
ATOM 668 O O . ASP A 1 87 ? -21.059 2.661 10.315 1.00 95.69 87 ASP A O 1
ATOM 672 N N . ALA A 1 88 ? -20.549 0.621 11.112 1.00 96.19 88 ALA A N 1
ATOM 673 C CA . ALA A 1 88 ? -20.056 1.102 12.398 1.00 96.19 88 ALA A CA 1
ATOM 674 C C . ALA A 1 88 ? -18.756 1.898 12.214 1.00 96.19 88 ALA A C 1
ATOM 676 O O . ALA A 1 88 ? -18.643 3.015 12.721 1.00 96.19 88 ALA A O 1
ATOM 677 N N . ALA A 1 89 ? -17.822 1.386 11.407 1.00 95.62 89 ALA A N 1
ATOM 678 C CA . ALA A 1 89 ? -16.576 2.068 11.074 1.00 95.62 89 ALA A CA 1
ATOM 679 C C . ALA A 1 89 ? -16.830 3.407 10.361 1.00 95.62 89 ALA A C 1
ATOM 681 O O . ALA A 1 89 ? -16.213 4.421 10.699 1.00 95.62 89 ALA A O 1
ATOM 682 N N . ARG A 1 90 ? -17.783 3.446 9.418 1.00 96.69 90 ARG A N 1
ATOM 683 C CA . ARG A 1 90 ? -18.183 4.675 8.716 1.00 96.69 90 ARG A CA 1
ATOM 684 C C . ARG A 1 90 ? -18.767 5.714 9.672 1.00 96.69 90 ARG A C 1
ATOM 686 O O . ARG A 1 90 ? -18.341 6.868 9.637 1.00 96.69 90 ARG A O 1
ATOM 693 N N . ARG A 1 91 ? -19.694 5.313 10.549 1.00 96.94 91 ARG A N 1
ATOM 694 C CA . ARG A 1 91 ? -20.280 6.201 11.569 1.00 96.94 91 ARG A CA 1
ATOM 695 C C . ARG A 1 91 ? -19.229 6.714 12.547 1.00 96.94 91 ARG A C 1
ATOM 697 O O . ARG A 1 91 ? -19.192 7.911 12.811 1.00 96.94 91 ARG A O 1
ATOM 704 N N . HIS A 1 92 ? -18.339 5.846 13.019 1.00 95.56 92 HIS A N 1
ATOM 705 C CA . HIS A 1 92 ? -17.241 6.228 13.902 1.00 95.56 92 HIS A CA 1
ATOM 706 C C . HIS A 1 92 ? -16.299 7.243 13.235 1.00 95.56 92 HIS A C 1
ATOM 708 O O . HIS A 1 92 ? -15.963 8.264 13.832 1.00 95.56 92 HIS A O 1
ATOM 714 N N . LYS A 1 93 ? -15.920 7.020 11.967 1.00 96.44 93 LYS A N 1
ATOM 715 C CA . LYS A 1 93 ? -15.091 7.960 11.196 1.00 96.44 93 LYS A CA 1
ATOM 716 C C . LYS A 1 93 ? -15.777 9.317 11.015 1.00 96.44 93 LYS A C 1
ATOM 718 O O . LYS A 1 93 ? -15.120 10.344 11.179 1.00 96.44 93 LYS A O 1
ATOM 723 N N . ALA A 1 94 ? -17.074 9.324 10.704 1.00 96.94 94 ALA A N 1
ATOM 724 C CA . ALA A 1 94 ? -17.858 10.550 10.578 1.00 96.94 94 ALA A CA 1
ATOM 725 C C . ALA A 1 94 ? -17.934 11.309 11.913 1.00 96.94 94 ALA A C 1
ATOM 727 O O . ALA A 1 94 ? -17.590 12.486 11.961 1.00 96.94 94 ALA A O 1
ATOM 728 N N . ALA A 1 95 ? -18.274 10.620 13.007 1.00 96.06 95 ALA A N 1
ATOM 729 C CA . ALA A 1 95 ? -18.316 11.206 14.345 1.00 96.06 95 ALA A CA 1
ATOM 730 C C . ALA A 1 95 ? -16.956 11.787 14.760 1.00 96.06 95 ALA A C 1
ATOM 732 O O . ALA A 1 95 ? -16.885 12.918 15.232 1.00 96.06 95 ALA A O 1
ATOM 733 N N . ALA A 1 96 ? -15.858 11.065 14.516 1.00 95.38 96 ALA A N 1
ATOM 734 C CA . ALA A 1 96 ? -14.514 11.549 14.811 1.00 95.38 96 ALA A CA 1
ATOM 735 C C . ALA A 1 96 ? -14.149 12.808 14.007 1.00 95.38 96 ALA A C 1
ATOM 737 O O . ALA A 1 96 ? -13.481 13.695 14.536 1.00 95.38 96 ALA A O 1
ATOM 738 N N . ALA A 1 97 ? -14.575 12.903 12.743 1.00 96.00 97 ALA A N 1
ATOM 739 C CA . ALA A 1 97 ? -14.365 14.096 11.927 1.00 96.00 97 ALA A CA 1
ATOM 740 C C . ALA A 1 97 ? -15.167 15.291 12.461 1.00 96.00 97 ALA A C 1
ATOM 742 O O . ALA A 1 97 ? -14.596 16.363 12.651 1.00 96.00 97 ALA A O 1
ATOM 743 N N . THR A 1 98 ? -16.450 15.090 12.777 1.00 96.44 98 THR A N 1
ATOM 744 C CA . THR A 1 98 ? -17.305 16.117 13.386 1.00 96.44 98 THR A CA 1
ATOM 745 C C . THR A 1 98 ? -16.718 16.619 14.701 1.00 96.44 98 THR A C 1
ATOM 747 O O . THR A 1 98 ? -16.526 17.818 14.855 1.00 96.44 98 THR A O 1
ATOM 750 N N . LEU A 1 99 ? -16.353 15.718 15.618 1.00 95.00 99 LEU A N 1
ATOM 751 C CA . LEU A 1 99 ? -15.773 16.077 16.915 1.00 95.00 9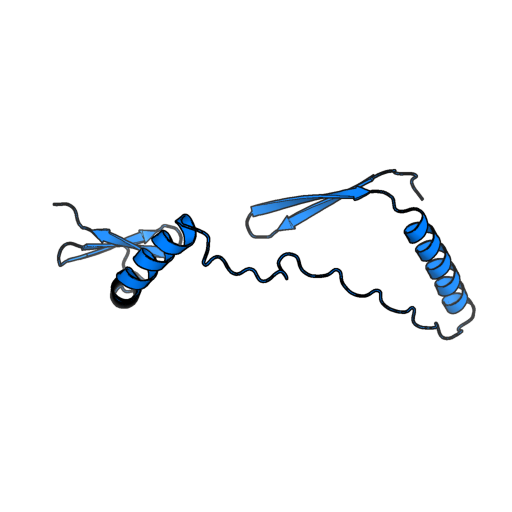9 LEU A CA 1
ATOM 752 C C . LEU A 1 99 ? -14.485 16.892 16.770 1.00 95.00 99 LEU A C 1
ATOM 754 O O . LEU A 1 99 ? -14.317 17.885 17.466 1.00 95.00 99 LEU A O 1
ATOM 758 N N . LYS A 1 100 ? -13.588 16.515 15.849 1.00 93.62 100 LYS A N 1
ATOM 759 C CA . LYS A 1 100 ? -12.366 17.294 15.582 1.00 93.62 100 LYS A CA 1
ATOM 760 C C . LYS A 1 100 ? -12.667 18.672 14.996 1.00 93.62 100 LYS A C 1
ATOM 762 O O . LYS A 1 100 ? -11.929 19.602 15.289 1.00 93.62 100 LYS A O 1
ATOM 767 N N . GLY A 1 101 ? -13.719 18.794 14.187 1.00 93.94 101 GLY A N 1
ATOM 768 C CA . GLY A 1 101 ? -14.154 20.067 13.610 1.00 93.94 101 GLY A CA 1
ATOM 769 C C . GLY A 1 101 ? -14.751 21.042 14.627 1.00 93.94 101 GLY A C 1
ATOM 770 O O . GLY A 1 101 ? -14.729 22.240 14.382 1.00 93.94 101 GLY A O 1
ATOM 771 N N . LEU A 1 102 ? -15.244 20.548 15.767 1.00 95.00 102 LEU A N 1
ATOM 772 C CA . LEU A 1 102 ? -15.760 21.377 16.864 1.00 95.00 102 LEU A CA 1
ATOM 773 C C . LEU A 1 102 ? -14.658 21.936 17.782 1.00 95.00 102 LEU A C 1
ATOM 775 O O . LEU A 1 102 ? -14.959 22.733 18.664 1.00 95.00 102 LEU A O 1
ATOM 779 N N . VAL A 1 103 ? -13.406 21.488 17.638 1.00 94.19 103 VAL A N 1
ATOM 780 C CA . VAL A 1 103 ? -12.289 21.931 18.482 1.00 94.19 103 VAL A CA 1
ATOM 781 C C . VAL A 1 103 ? -11.556 23.075 17.794 1.00 94.19 103 VAL A C 1
ATOM 783 O O . VAL A 1 103 ? -10.915 22.868 16.761 1.00 94.19 103 VAL A O 1
ATOM 786 N N . ASP A 1 104 ? -11.594 24.257 18.406 1.00 94.25 104 ASP A N 1
ATOM 787 C CA . ASP A 1 104 ? -10.929 25.441 17.869 1.00 94.25 104 ASP A CA 1
ATOM 788 C C . ASP A 1 104 ? -9.398 25.258 17.737 1.00 94.25 104 ASP A C 1
ATOM 790 O O . ASP A 1 104 ? -8.781 24.443 18.446 1.00 94.25 104 ASP A O 1
ATOM 794 N N . PRO A 1 105 ? -8.738 25.979 16.807 1.00 90.88 105 PRO A N 1
ATOM 795 C CA . PRO A 1 105 ? -7.312 25.802 16.522 1.00 90.88 105 PRO A CA 1
ATOM 796 C C . PRO A 1 105 ? -6.383 26.029 17.724 1.00 90.88 105 PRO A C 1
ATOM 798 O O . PRO A 1 105 ? -5.359 25.355 17.840 1.00 90.88 105 PRO A O 1
ATOM 801 N N . ASP A 1 106 ? -6.743 26.945 18.618 1.00 91.19 106 ASP A N 1
ATOM 802 C CA . ASP A 1 106 ? -6.007 27.320 19.828 1.00 91.19 106 ASP A CA 1
ATOM 803 C C . ASP A 1 106 ? -6.261 26.370 21.013 1.00 91.19 106 ASP A C 1
ATOM 805 O O . ASP A 1 106 ? -5.498 26.352 21.983 1.00 91.19 106 ASP A O 1
ATOM 809 N N . VAL A 1 107 ? -7.276 25.507 20.922 1.00 93.81 107 VAL A N 1
ATOM 810 C CA . VAL A 1 107 ? -7.611 24.553 21.980 1.00 93.81 107 VAL A CA 1
ATOM 811 C C . VAL A 1 107 ? -6.637 23.370 21.968 1.00 93.81 107 VAL A C 1
ATOM 813 O O . VAL A 1 107 ? -6.520 22.605 21.001 1.00 93.81 107 VAL A O 1
ATOM 816 N N . ALA A 1 108 ? -5.934 23.190 23.090 1.00 92.31 108 ALA A N 1
ATOM 817 C CA . ALA A 1 108 ? -5.018 22.069 23.312 1.00 92.31 1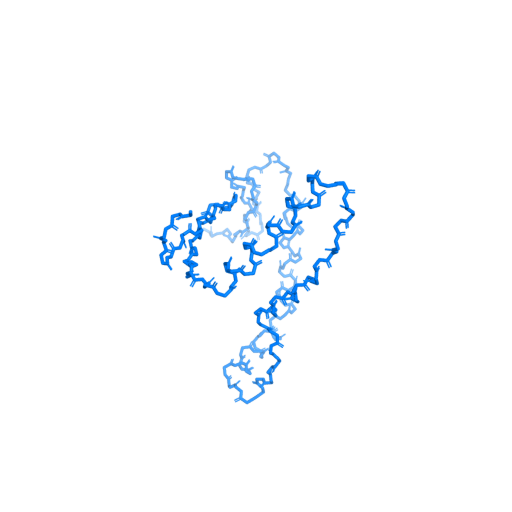08 ALA A CA 1
ATOM 818 C C . ALA A 1 108 ? -5.734 20.782 23.776 1.00 92.31 108 ALA A C 1
ATOM 820 O O . ALA A 1 108 ? -5.264 19.671 23.498 1.00 92.31 108 ALA A O 1
ATOM 821 N N . ARG A 1 109 ? -6.864 20.923 24.484 1.00 93.44 109 ARG A N 1
ATOM 822 C CA . ARG A 1 109 ? -7.681 19.823 25.017 1.00 93.44 109 ARG A CA 1
ATOM 823 C C . ARG A 1 109 ? -9.154 20.235 25.093 1.00 93.44 109 ARG A C 1
ATOM 825 O O . ARG A 1 109 ? -9.457 21.258 25.692 1.00 93.44 109 ARG A O 1
ATOM 832 N N . ALA A 1 110 ? -10.043 19.399 24.566 1.00 94.12 110 ALA A N 1
ATOM 833 C CA . ALA A 1 110 ? -11.493 19.484 24.746 1.00 94.12 110 ALA A CA 1
ATOM 834 C C . ALA A 1 110 ? -11.996 18.176 25.376 1.00 94.12 110 ALA A C 1
ATOM 836 O O . ALA A 1 110 ? -11.465 17.110 25.071 1.00 94.12 110 ALA A O 1
ATOM 837 N N . PHE A 1 111 ? -12.978 18.231 26.271 1.00 94.75 111 PHE A N 1
ATOM 838 C CA . PHE A 1 111 ? -13.496 17.052 26.973 1.00 94.75 111 PHE A CA 1
ATOM 839 C C . PHE A 1 111 ? -14.986 17.208 27.282 1.00 94.75 111 PHE A C 1
ATOM 841 O O . PHE A 1 111 ? -15.488 18.324 27.386 1.00 94.75 111 PHE A O 1
ATOM 848 N N . GLY A 1 112 ? -15.687 16.087 27.429 1.00 92.81 112 GLY A N 1
ATOM 849 C CA . GLY A 1 112 ? -17.119 16.055 27.722 1.00 92.81 112 GLY A CA 1
ATOM 850 C C . GLY A 1 112 ? -17.756 14.752 27.252 1.00 92.81 112 GLY A C 1
ATOM 851 O O . GLY A 1 112 ? -17.180 14.045 26.432 1.00 92.81 112 GLY A O 1
ATOM 852 N N . HIS A 1 113 ? -18.933 14.416 27.789 1.00 93.19 113 HIS A N 1
ATOM 853 C CA . HIS A 1 113 ? -19.697 13.217 27.403 1.00 93.19 113 HIS A CA 1
ATOM 854 C C . HIS A 1 113 ? -18.877 11.906 27.387 1.00 93.19 113 HIS A C 1
ATOM 856 O O . HIS A 1 113 ? -19.097 11.047 26.539 1.00 93.19 113 HIS A O 1
ATOM 862 N N . GLY A 1 114 ? -17.922 11.758 28.313 1.00 92.25 114 GLY A N 1
ATOM 863 C CA . GLY A 1 114 ? -17.095 10.549 28.435 1.00 92.25 114 GLY A CA 1
ATOM 864 C C . GLY A 1 114 ? -15.943 10.440 27.430 1.00 92.25 114 GLY A C 1
ATOM 865 O O . GLY A 1 114 ? -15.328 9.384 27.335 1.00 92.25 114 GLY A O 1
ATOM 866 N N . ILE A 1 115 ? -15.614 11.505 26.693 1.00 94.94 115 ILE A N 1
ATOM 867 C CA . ILE A 1 115 ? -14.473 11.530 25.767 1.00 94.94 115 ILE A CA 1
ATOM 868 C C . ILE A 1 115 ? -13.566 12.741 26.000 1.00 94.94 115 ILE A C 1
ATOM 870 O O . ILE A 1 115 ? -13.986 13.775 26.526 1.00 94.94 115 ILE A O 1
ATOM 874 N N . GLU A 1 116 ? -12.315 12.629 25.555 1.00 95.25 116 GLU A N 1
ATOM 875 C CA . GLU A 1 116 ? -11.395 13.752 25.396 1.00 95.25 116 GLU A CA 1
ATOM 876 C C . GLU A 1 116 ? -10.773 13.799 23.999 1.00 95.25 116 GLU A C 1
ATOM 878 O O . GLU A 1 116 ? -10.376 12.782 23.434 1.00 95.25 116 GLU A O 1
ATOM 883 N N . ALA A 1 117 ? -10.643 15.008 23.458 1.00 94.75 117 ALA A N 1
ATOM 884 C CA . ALA A 1 117 ? -9.860 15.316 22.275 1.00 94.75 117 ALA A CA 1
ATOM 885 C C . ALA A 1 117 ? -8.605 16.096 22.687 1.00 94.75 117 ALA A C 1
ATOM 887 O O . ALA A 1 117 ? -8.697 17.156 23.307 1.00 94.75 117 ALA A O 1
ATOM 888 N N . ARG A 1 118 ? -7.420 15.589 22.337 1.00 94.56 118 ARG A N 1
ATOM 889 C CA . ARG A 1 118 ? -6.130 16.191 22.698 1.00 94.56 118 ARG A CA 1
ATOM 890 C C . ARG A 1 118 ? -5.254 16.417 21.476 1.00 94.56 118 ARG A C 1
ATOM 892 O O . ARG A 1 118 ? -5.085 15.511 20.651 1.00 94.56 118 ARG A O 1
ATOM 899 N N . ARG A 1 119 ? -4.671 17.615 21.396 1.00 94.38 119 ARG A N 1
ATOM 900 C CA . ARG A 1 119 ? -3.736 18.022 20.344 1.00 94.38 119 ARG A CA 1
ATOM 901 C C . ARG A 1 119 ? -2.315 17.563 20.679 1.00 94.38 119 ARG A C 1
ATOM 903 O O . ARG A 1 119 ? -1.841 17.735 21.802 1.00 94.38 119 ARG A O 1
ATOM 910 N N . SER A 1 120 ? -1.637 16.948 19.715 1.00 91.31 120 SER A N 1
ATOM 911 C CA . SER A 1 120 ? -0.228 16.568 19.838 1.00 91.31 120 SER A CA 1
ATOM 912 C C . SER A 1 120 ? 0.693 17.771 19.609 1.00 91.31 120 SER A C 1
ATOM 914 O O . SER A 1 120 ? 0.269 18.800 19.083 1.00 91.31 120 SER A O 1
ATOM 916 N N . LYS A 1 121 ? 1.987 17.627 19.931 1.00 86.00 121 LYS A N 1
ATOM 917 C CA . LYS A 1 121 ? 3.005 18.649 19.617 1.00 86.00 121 LYS A CA 1
ATOM 918 C C . LYS A 1 121 ? 3.108 18.953 18.113 1.00 86.00 121 LYS A C 1
ATOM 920 O O . LYS A 1 121 ? 3.516 20.044 17.750 1.00 86.00 121 LYS A O 1
ATOM 925 N N . ALA A 1 122 ? 2.711 18.005 17.258 1.00 87.44 122 ALA A N 1
ATOM 926 C CA . ALA A 1 122 ? 2.659 18.157 15.803 1.00 87.44 122 ALA A CA 1
ATOM 927 C C . ALA A 1 122 ? 1.314 18.724 15.291 1.00 87.44 122 ALA A C 1
ATOM 929 O O . ALA A 1 122 ? 1.075 18.749 14.090 1.00 87.44 122 ALA A O 1
ATOM 930 N N . GLY A 1 123 ? 0.402 19.129 16.184 1.00 84.94 123 GLY A N 1
ATOM 931 C CA . GLY A 1 123 ? -0.875 19.761 15.833 1.00 8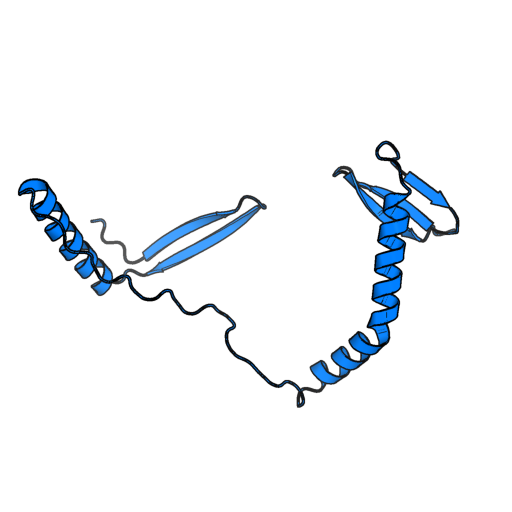4.94 123 GLY A CA 1
ATOM 932 C C . GLY A 1 123 ? -2.041 18.801 15.557 1.00 84.94 123 GLY A C 1
ATOM 933 O O . GLY A 1 123 ? -3.177 19.257 15.422 1.00 84.94 123 GLY A O 1
ATOM 934 N N . ALA A 1 124 ? -1.804 17.484 15.525 1.00 90.31 124 ALA A N 1
ATOM 935 C CA . ALA A 1 124 ? -2.838 16.484 15.250 1.00 90.31 124 ALA A CA 1
ATOM 936 C C . ALA A 1 124 ? -3.773 16.261 16.452 1.00 90.31 124 ALA A C 1
ATOM 938 O O . ALA A 1 124 ? -3.309 16.100 17.581 1.00 90.31 124 ALA A O 1
ATOM 939 N N . LEU A 1 125 ? -5.085 16.190 16.203 1.00 91.75 125 LEU A N 1
ATOM 940 C CA . LEU A 1 125 ? -6.099 15.891 17.221 1.00 91.75 125 LEU A CA 1
ATOM 941 C C . LEU A 1 125 ? -6.366 14.382 17.321 1.00 91.75 125 LEU A C 1
ATOM 943 O O . LEU A 1 125 ? -6.728 13.731 16.333 1.00 91.75 125 LEU A O 1
ATOM 947 N N . SER A 1 126 ? -6.231 13.846 18.533 1.00 92.75 126 SER A N 1
ATOM 948 C CA . SER A 1 126 ? -6.562 12.464 18.905 1.00 92.75 126 SER A CA 1
ATOM 949 C C . SER A 1 126 ? -7.765 12.446 19.846 1.00 92.75 126 SER A C 1
ATOM 951 O O . SER A 1 126 ? -7.838 13.302 20.720 1.00 92.75 126 SER A O 1
ATOM 953 N N . ILE A 1 127 ? -8.698 11.507 19.656 1.00 94.56 127 ILE A N 1
ATOM 954 C CA . ILE A 1 127 ? -9.882 11.334 20.513 1.00 94.56 127 ILE A CA 1
ATOM 955 C C . ILE A 1 127 ? -9.698 10.045 21.308 1.00 94.56 127 ILE A C 1
ATOM 957 O O . ILE A 1 127 ? -9.308 9.028 20.731 1.00 94.56 127 ILE A O 1
ATOM 961 N N . LYS A 1 128 ? -9.957 10.096 22.611 1.00 93.69 128 LYS A N 1
ATOM 962 C CA . LYS A 1 128 ? -9.906 8.954 23.524 1.00 93.69 128 LYS A CA 1
ATOM 963 C C . LYS A 1 128 ? -11.134 8.952 24.422 1.00 93.69 128 LYS A C 1
ATOM 965 O O . LYS A 1 128 ? -11.723 10.002 24.669 1.00 93.69 128 LYS A O 1
ATOM 970 N N . GLU A 1 129 ? -11.491 7.776 24.917 1.00 93.69 129 GLU A N 1
ATOM 971 C CA . GLU A 1 129 ? -12.429 7.661 26.028 1.00 93.69 129 GLU A CA 1
ATOM 972 C C . GLU A 1 129 ? -11.802 8.292 27.275 1.00 93.69 129 GLU A C 1
ATOM 974 O O . GLU A 1 129 ? -10.620 8.087 27.572 1.00 93.69 129 GLU A O 1
ATOM 979 N N . LEU A 1 130 ? -12.585 9.107 27.972 1.00 86.44 130 LEU A N 1
ATOM 980 C CA . LEU A 1 130 ? -12.199 9.703 29.237 1.00 86.44 130 LEU A CA 1
ATOM 981 C C . LEU A 1 130 ? -12.421 8.629 30.307 1.00 86.44 130 LEU A C 1
ATOM 983 O O . LEU A 1 130 ? -13.538 8.459 30.788 1.00 86.44 130 LEU A O 1
ATOM 987 N N . GLN A 1 131 ? -11.375 7.862 30.625 1.00 70.00 131 GLN A N 1
ATOM 988 C CA . GLN A 1 131 ? -11.426 6.939 31.760 1.00 70.00 131 GLN A CA 1
ATOM 989 C C . GLN A 1 131 ? -11.758 7.728 33.035 1.00 70.00 131 GLN A C 1
ATOM 991 O O . GLN A 1 131 ? -11.184 8.798 33.255 1.00 70.00 131 GLN A O 1
ATOM 996 N N . ALA A 1 132 ? -12.722 7.212 33.805 1.00 56.34 132 ALA A N 1
ATOM 997 C CA . ALA A 1 132 ? -13.143 7.764 35.092 1.00 56.34 132 ALA A CA 1
ATOM 998 C C . ALA A 1 132 ? -11.998 7.780 36.113 1.00 56.34 132 ALA A C 1
ATOM 1000 O O . ALA A 1 132 ? -11.194 6.819 36.109 1.00 56.34 132 ALA A O 1
#

Foldseek 3Di:
DPPDQWDWDWDQDPVRDIDIDIDGDDVVVVVVVVVVVVQVVVCVVPVPDDDDDDDDDPPDDPPPDDDDCPVPPVVVVVVVVCVVCVVVVVVVVVVVVVVVVPADQPDQWDDDPQKIWGADPVGDIDIDGNDD

pLDDT: mean 90.02, std 8.33, range [52.59, 97.62]

Secondary structure (DSSP, 8-state):
----SEEEEEEE-TTS-EEEEEEE--HHHHHHHHHHHHHHHHHHHH-PPPPPPPPPPPPPPTT------TT-HHHHHHHHHHHHHHHHHHHHHHHHHHHHHTS-TT-SEEEETTEEEEE-TTS-EEEEE---

Radius of gyration: 28.91 Å; chains: 1; bounding box: 57×48×74 Å